Protein AF-A0A535DVY6-F1 (afdb_monomer_lite)

Foldseek 3Di:
DQLDDAQVLLCQLVVVLVQQLLVDPVNLVVQVVVVFKEWEFAVPPTKIWIDHNVGIDIDPRDDPDGPYYDYDHSVVVLCVLCVVPDCPSPSSNVCNVVSCVVSVRDD

Structure (mmCIF, N/CA/C/O backbone):
data_AF-A0A535DVY6-F1
#
_entry.id   AF-A0A535DVY6-F1
#
loop_
_atom_site.group_PDB
_atom_site.id
_atom_site.type_symbol
_atom_site.label_atom_id
_atom_site.label_alt_id
_atom_site.label_comp_id
_atom_site.label_asym_id
_atom_site.label_entity_id
_atom_site.label_seq_id
_atom_site.pdbx_PDB_ins_code
_atom_site.Cartn_x
_atom_site.Cartn_y
_atom_site.Cartn_z
_atom_site.occupancy
_atom_site.B_iso_or_equiv
_atom_site.auth_seq_id
_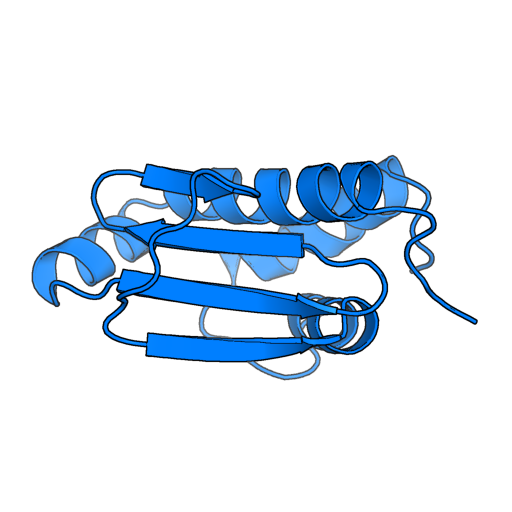atom_site.auth_comp_id
_atom_site.auth_asym_id
_atom_site.auth_atom_id
_atom_site.pdbx_PDB_model_num
ATOM 1 N N . MET A 1 1 ? 13.789 -7.716 -13.303 1.00 62.31 1 MET A N 1
ATOM 2 C CA . MET A 1 1 ? 13.133 -6.513 -13.861 1.00 62.31 1 MET A CA 1
ATOM 3 C C . MET A 1 1 ? 12.233 -5.958 -12.781 1.00 62.31 1 MET A C 1
ATOM 5 O O . MET A 1 1 ? 11.666 -6.772 -12.069 1.0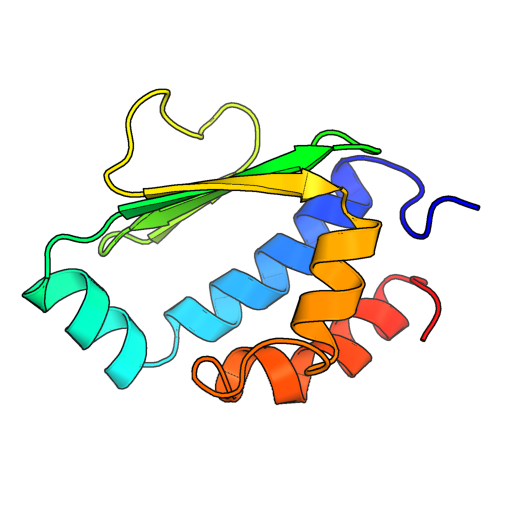0 62.31 1 MET A O 1
ATOM 9 N N . ALA A 1 2 ? 12.167 -4.636 -12.623 1.00 75.00 2 ALA A N 1
ATOM 10 C CA . ALA A 1 2 ? 11.226 -4.020 -11.688 1.00 75.00 2 ALA A CA 1
ATOM 11 C C . ALA A 1 2 ? 9.800 -4.193 -12.228 1.00 75.00 2 ALA A C 1
ATOM 13 O O . ALA A 1 2 ? 9.594 -3.998 -13.426 1.00 75.00 2 ALA A O 1
ATOM 14 N N . LEU A 1 3 ? 8.851 -4.581 -11.372 1.00 87.69 3 LEU A N 1
ATOM 15 C CA . LEU A 1 3 ? 7.441 -4.725 -11.766 1.00 87.69 3 LEU A CA 1
ATOM 16 C C . LEU A 1 3 ? 6.738 -3.370 -11.920 1.00 87.69 3 LEU A C 1
ATOM 18 O O . LEU A 1 3 ? 5.731 -3.273 -12.613 1.00 87.69 3 LEU A O 1
ATOM 22 N N . TYR A 1 4 ? 7.286 -2.338 -11.283 1.00 91.94 4 TYR A N 1
ATOM 23 C CA . TYR A 1 4 ? 6.762 -0.979 -11.267 1.00 91.94 4 TYR A CA 1
ATOM 24 C C . TYR A 1 4 ? 7.725 -0.029 -11.974 1.00 91.94 4 TYR A C 1
ATOM 26 O O . TYR A 1 4 ? 8.920 -0.004 -11.674 1.00 91.94 4 TYR A O 1
ATOM 34 N N . GLU A 1 5 ? 7.195 0.781 -12.884 1.00 90.25 5 GLU A N 1
ATOM 35 C CA . GLU A 1 5 ? 7.952 1.724 -13.704 1.00 90.25 5 GLU A CA 1
ATOM 36 C C . GLU A 1 5 ? 8.348 2.986 -12.930 1.00 90.25 5 GLU A C 1
ATOM 38 O O . GLU A 1 5 ? 9.452 3.501 -13.101 1.00 90.25 5 GLU A O 1
ATOM 43 N N . ASN A 1 6 ? 7.455 3.510 -12.085 1.00 93.81 6 ASN A N 1
ATOM 44 C CA . ASN A 1 6 ? 7.662 4.765 -11.359 1.00 93.81 6 ASN A CA 1
ATOM 45 C C . ASN A 1 6 ? 6.788 4.868 -10.094 1.00 93.81 6 ASN A C 1
ATOM 47 O O . ASN A 1 6 ? 5.849 4.093 -9.900 1.00 93.81 6 ASN A O 1
ATOM 51 N N . THR A 1 7 ? 7.121 5.824 -9.217 1.00 94.62 7 THR A N 1
ATOM 52 C CA . THR A 1 7 ? 6.416 6.061 -7.945 1.00 94.62 7 THR A CA 1
ATOM 53 C C . THR A 1 7 ? 4.921 6.281 -8.143 1.00 94.62 7 THR A C 1
ATOM 55 O O . THR A 1 7 ? 4.137 5.690 -7.410 1.00 94.62 7 THR A O 1
ATOM 58 N N . ALA A 1 8 ? 4.513 7.043 -9.162 1.00 93.75 8 ALA A N 1
ATOM 59 C CA . ALA A 1 8 ? 3.101 7.326 -9.407 1.00 93.75 8 ALA A CA 1
ATOM 60 C C . ALA A 1 8 ? 2.301 6.049 -9.722 1.00 93.75 8 ALA A C 1
ATOM 62 O O . ALA A 1 8 ? 1.188 5.885 -9.228 1.00 93.75 8 ALA A O 1
ATOM 63 N N . GLN A 1 9 ? 2.877 5.111 -10.482 1.00 93.88 9 GLN A N 1
ATOM 64 C CA . GLN A 1 9 ? 2.254 3.810 -10.741 1.00 93.88 9 GLN A CA 1
ATOM 65 C C . GLN A 1 9 ? 2.134 2.982 -9.453 1.00 93.88 9 GLN A C 1
ATOM 67 O O . GLN A 1 9 ? 1.083 2.398 -9.190 1.00 93.88 9 GLN A O 1
ATOM 72 N N . ALA A 1 10 ? 3.187 2.946 -8.629 1.00 94.25 10 ALA A N 1
ATOM 73 C CA . ALA A 1 10 ? 3.169 2.224 -7.358 1.00 94.25 10 ALA A CA 1
ATOM 74 C C . ALA A 1 10 ? 2.137 2.811 -6.380 1.00 94.25 10 ALA A C 1
ATOM 76 O O . ALA A 1 10 ? 1.332 2.067 -5.820 1.00 94.25 10 ALA A O 1
ATOM 77 N N . GLU A 1 11 ? 2.111 4.134 -6.221 1.00 94.50 11 GLU A N 1
ATOM 78 C CA . GLU A 1 11 ? 1.126 4.838 -5.399 1.00 94.50 11 GLU A CA 1
ATOM 79 C C . GLU A 1 11 ? -0.292 4.603 -5.910 1.00 94.50 11 GLU A C 1
ATOM 81 O O . GLU A 1 11 ? -1.176 4.305 -5.117 1.00 94.50 11 GLU A O 1
ATOM 86 N N . HIS A 1 12 ? -0.526 4.643 -7.222 1.00 93.25 12 HIS A N 1
ATOM 87 C CA . HIS A 1 12 ? -1.853 4.373 -7.766 1.00 93.25 12 HIS A CA 1
ATOM 88 C C . HIS A 1 12 ? -2.334 2.948 -7.441 1.00 93.25 12 HIS A C 1
ATOM 90 O O . HIS A 1 12 ? -3.447 2.768 -6.937 1.00 93.25 12 HIS A O 1
ATOM 96 N N . VAL A 1 13 ? -1.481 1.939 -7.651 1.00 93.38 13 VAL A N 1
ATOM 97 C CA . VAL A 1 13 ? -1.802 0.527 -7.382 1.00 93.38 13 VAL A CA 1
ATOM 98 C C . VAL A 1 13 ? -2.029 0.276 -5.891 1.00 93.38 13 VAL A C 1
ATOM 100 O O . VAL A 1 13 ? -3.082 -0.231 -5.496 1.00 93.38 13 VAL A O 1
ATOM 103 N N . PHE A 1 14 ? -1.058 0.620 -5.041 1.00 92.88 14 PHE A N 1
ATOM 104 C CA . PHE A 1 14 ? -1.163 0.346 -3.608 1.00 92.88 14 PHE A CA 1
ATOM 105 C C . PHE A 1 14 ? -2.179 1.263 -2.923 1.00 92.88 14 PHE A C 1
ATOM 107 O O . PHE A 1 14 ? -2.899 0.817 -2.034 1.00 92.88 14 PHE A O 1
ATOM 114 N N . GLY A 1 15 ? -2.304 2.512 -3.363 1.00 91.94 15 GLY A N 1
ATOM 115 C CA . GLY A 1 15 ? -3.321 3.436 -2.878 1.00 91.94 15 GLY A CA 1
ATOM 116 C C . GLY A 1 15 ? -4.722 2.896 -3.103 1.00 91.94 15 GLY A C 1
ATOM 117 O O . GLY A 1 15 ? -5.499 2.810 -2.156 1.00 91.94 15 GLY A O 1
ATOM 118 N N . THR A 1 16 ? -5.014 2.435 -4.321 1.00 90.94 16 THR A N 1
ATOM 119 C CA . THR A 1 16 ? -6.309 1.824 -4.650 1.00 90.94 16 THR A CA 1
ATOM 120 C C . THR A 1 16 ? -6.574 0.595 -3.779 1.00 90.94 16 THR A C 1
ATOM 122 O O . THR A 1 16 ? -7.653 0.466 -3.198 1.00 90.94 16 THR A O 1
ATOM 125 N N . LEU A 1 17 ? -5.574 -0.277 -3.617 1.00 89.75 17 LEU A N 1
ATOM 126 C CA . LEU A 1 17 ? -5.665 -1.460 -2.759 1.00 89.75 17 LEU A CA 1
ATOM 127 C C . LEU A 1 17 ? -6.046 -1.101 -1.314 1.00 89.75 17 LEU A C 1
ATOM 129 O O . LEU A 1 17 ? -6.969 -1.681 -0.740 1.00 89.75 17 LEU A O 1
ATOM 133 N N . PHE A 1 18 ? -5.341 -0.146 -0.715 1.00 88.06 18 PHE A N 1
ATOM 134 C CA . PHE A 1 18 ? -5.569 0.223 0.677 1.00 88.06 18 PHE A CA 1
ATOM 135 C C . PHE A 1 18 ? -6.823 1.070 0.878 1.00 88.06 18 PHE A C 1
ATOM 137 O O . PHE A 1 18 ? -7.467 0.945 1.917 1.00 88.06 18 PHE A O 1
ATOM 144 N N . GLN A 1 19 ? -7.227 1.868 -0.112 1.00 88.69 19 GLN A N 1
ATOM 145 C CA . GLN A 1 19 ? -8.526 2.541 -0.106 1.00 88.69 19 GLN A CA 1
ATOM 146 C C . GLN A 1 19 ? -9.669 1.532 -0.042 1.00 88.69 19 GLN A C 1
ATOM 148 O O . GLN A 1 19 ? -10.599 1.719 0.736 1.00 88.69 19 GLN A O 1
ATOM 153 N N . ILE A 1 20 ? -9.581 0.449 -0.815 1.00 86.44 20 ILE A N 1
ATOM 154 C CA . ILE A 1 20 ? -10.552 -0.646 -0.778 1.00 86.44 20 ILE A CA 1
ATOM 155 C C . ILE A 1 20 ? -10.562 -1.314 0.597 1.00 86.44 20 ILE A C 1
ATOM 157 O O . ILE A 1 20 ? -11.630 -1.525 1.164 1.00 86.44 20 ILE A O 1
ATOM 161 N N . LEU A 1 21 ? -9.384 -1.608 1.152 1.00 82.56 21 LEU A N 1
ATOM 162 C CA . LEU A 1 21 ? -9.266 -2.211 2.478 1.00 82.56 21 LEU A CA 1
ATOM 163 C C . LEU A 1 21 ? -9.851 -1.307 3.582 1.00 82.56 21 LEU A C 1
ATOM 165 O O . LEU A 1 21 ? -10.447 -1.804 4.531 1.00 82.56 21 LEU A O 1
ATOM 169 N N . MET A 1 22 ? -9.737 0.017 3.442 1.00 84.69 22 MET A N 1
ATOM 170 C CA . MET A 1 22 ? -10.359 1.005 4.334 1.00 84.69 22 MET A CA 1
ATOM 171 C C . MET A 1 22 ? -11.890 1.068 4.230 1.00 84.69 22 MET A C 1
ATOM 173 O O . MET A 1 22 ? -12.520 1.597 5.140 1.00 84.69 22 MET A O 1
ATOM 177 N N . GLN A 1 23 ? -12.508 0.531 3.173 1.00 86.00 23 GLN A N 1
ATOM 178 C CA . GLN A 1 23 ? -13.972 0.403 3.101 1.00 86.00 23 GLN A CA 1
ATOM 179 C C . GLN A 1 23 ? -14.500 -0.810 3.883 1.00 86.00 23 GLN A C 1
ATOM 181 O O . GLN A 1 23 ? -15.708 -0.954 4.048 1.00 86.00 23 GLN A O 1
ATOM 186 N N . ASP A 1 24 ? -13.621 -1.695 4.364 1.00 83.56 24 ASP A N 1
ATOM 187 C CA . ASP A 1 24 ? -14.018 -2.849 5.166 1.00 83.56 24 ASP A CA 1
ATOM 188 C C . ASP A 1 24 ? -14.238 -2.435 6.633 1.00 83.56 24 ASP A C 1
ATOM 190 O O . ASP A 1 24 ? -13.311 -2.047 7.358 1.00 83.56 24 ASP A O 1
ATOM 194 N N . GLU A 1 25 ? -15.489 -2.521 7.092 1.00 83.25 25 GLU A N 1
ATOM 195 C CA . GLU A 1 25 ? -15.867 -2.158 8.462 1.00 83.25 25 GLU A CA 1
ATOM 196 C C . GLU A 1 25 ? -15.174 -3.031 9.516 1.00 83.25 25 GLU A C 1
ATOM 198 O O . GLU A 1 25 ? -14.815 -2.539 10.587 1.00 83.25 25 GLU A O 1
ATOM 203 N N . THR A 1 26 ? -14.929 -4.315 9.233 1.00 80.94 26 THR A N 1
ATOM 204 C CA . THR A 1 26 ? -14.263 -5.223 10.181 1.00 80.94 26 THR A CA 1
ATOM 205 C C . THR A 1 26 ? -12.807 -4.816 10.372 1.00 80.94 26 THR A C 1
ATOM 207 O O . THR A 1 26 ? -12.310 -4.778 11.502 1.00 80.94 26 THR A O 1
ATOM 210 N N . PHE A 1 27 ? -12.119 -4.490 9.280 1.00 81.31 27 PHE A N 1
ATOM 211 C CA . PHE A 1 27 ? -10.738 -4.031 9.305 1.00 81.31 27 PHE A CA 1
ATOM 212 C C . PHE A 1 27 ? -10.604 -2.681 10.017 1.00 81.31 27 PHE A C 1
ATOM 214 O O . PHE A 1 27 ? -9.830 -2.562 10.969 1.00 81.31 27 PHE A O 1
ATOM 221 N N . THR A 1 28 ? -11.397 -1.684 9.621 1.00 82.88 28 THR A N 1
ATOM 222 C CA . THR A 1 28 ? -11.351 -0.340 10.224 1.00 82.88 28 THR A CA 1
ATOM 223 C C . THR A 1 28 ? -11.746 -0.344 11.699 1.00 82.88 28 THR A C 1
ATOM 225 O O . THR A 1 28 ? -11.120 0.347 12.505 1.00 82.88 28 THR A O 1
ATOM 228 N N . THR A 1 29 ? -12.711 -1.178 12.092 1.00 84.62 29 THR A N 1
ATOM 229 C CA . THR A 1 29 ? -13.081 -1.375 13.501 1.00 84.62 29 THR A CA 1
ATOM 230 C C . THR A 1 29 ? -11.921 -1.950 14.306 1.00 84.62 29 THR A C 1
ATOM 232 O O . THR A 1 29 ? -11.651 -1.479 15.410 1.00 84.62 29 THR A O 1
ATOM 235 N N . ARG A 1 30 ? -11.183 -2.924 13.758 1.00 80.75 30 ARG A N 1
ATOM 236 C CA . ARG A 1 30 ? -9.995 -3.484 14.419 1.00 80.75 30 ARG A CA 1
ATOM 237 C C . ARG A 1 30 ? -8.862 -2.469 14.534 1.00 80.75 30 ARG A C 1
ATOM 239 O O . ARG A 1 30 ? -8.250 -2.401 15.600 1.00 80.75 30 ARG A O 1
ATOM 246 N N . LEU A 1 31 ? -8.602 -1.665 13.497 1.00 82.19 31 LEU A N 1
ATOM 247 C CA . LEU A 1 31 ? -7.630 -0.567 13.589 1.00 82.19 31 LEU A CA 1
ATOM 248 C C . LEU A 1 31 ? -8.014 0.416 14.698 1.00 82.19 31 LEU A C 1
ATOM 250 O O . LEU A 1 31 ? -7.187 0.714 15.555 1.00 82.19 31 LEU A O 1
ATOM 254 N N . ARG A 1 32 ? -9.277 0.861 14.728 1.00 86.06 32 ARG A N 1
ATOM 255 C CA . ARG A 1 32 ? -9.796 1.769 15.765 1.00 86.06 32 ARG A CA 1
ATOM 256 C C . ARG A 1 32 ? -9.668 1.189 17.166 1.00 86.06 32 ARG A C 1
ATOM 258 O O . ARG A 1 32 ? -9.135 1.851 18.046 1.00 86.06 32 ARG A O 1
ATOM 265 N N . ALA A 1 33 ? -10.124 -0.045 17.367 1.00 84.75 33 ALA A N 1
ATOM 266 C CA . ALA A 1 33 ? -10.124 -0.687 18.679 1.00 84.75 33 ALA A CA 1
ATOM 267 C C . ALA A 1 33 ? -8.710 -0.908 19.240 1.00 8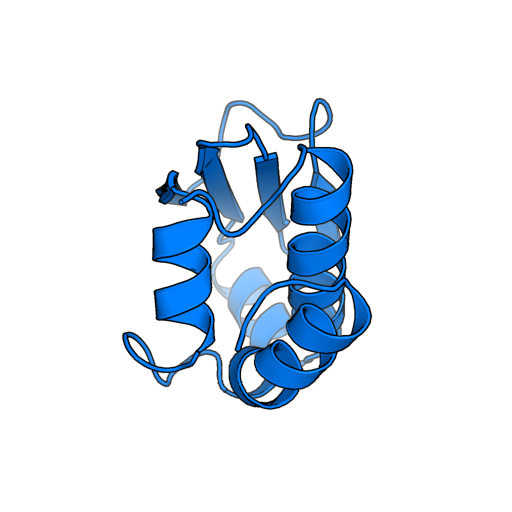4.75 33 ALA A C 1
ATOM 269 O O . ALA A 1 33 ? -8.525 -0.927 20.453 1.00 84.75 33 ALA A O 1
ATOM 270 N N . SER A 1 34 ? -7.720 -1.081 18.362 1.00 80.25 34 SER A N 1
ATOM 271 C CA . SER A 1 34 ? -6.324 -1.316 18.742 1.00 80.25 34 SER A CA 1
ATOM 272 C C . SER A 1 34 ? -5.458 -0.052 18.757 1.00 80.25 34 SER A C 1
ATOM 274 O O . SER A 1 34 ? -4.326 -0.111 19.230 1.00 80.25 34 SER A O 1
ATOM 276 N N . GLY A 1 35 ? -5.957 1.077 18.237 1.00 81.06 35 GLY A N 1
ATOM 277 C CA . GLY A 1 35 ? -5.164 2.296 18.046 1.00 81.06 35 GLY A CA 1
ATOM 278 C C . GLY A 1 35 ? -3.978 2.106 17.093 1.00 81.06 35 GLY A C 1
ATOM 279 O O . GLY A 1 35 ? -3.018 2.872 17.151 1.00 81.06 35 GLY A O 1
ATOM 280 N N . LEU A 1 36 ? -4.010 1.067 16.251 1.00 83.75 36 LEU A N 1
ATOM 281 C CA . LEU A 1 36 ? -2.895 0.727 15.377 1.00 83.75 36 LEU A CA 1
ATOM 282 C C . LEU A 1 36 ? -2.826 1.668 14.174 1.00 83.75 36 LEU A C 1
ATOM 284 O O . LEU A 1 36 ? -3.821 1.967 13.517 1.00 83.75 36 LEU A O 1
ATOM 288 N N . THR A 1 37 ? -1.601 2.067 13.863 1.00 88.75 37 THR A N 1
ATOM 289 C CA . THR A 1 37 ? -1.202 2.843 12.693 1.00 88.75 37 THR A CA 1
ATOM 290 C C . THR A 1 37 ? -0.053 2.121 12.007 1.00 88.75 37 THR A C 1
ATOM 292 O O . THR A 1 37 ? 0.925 1.725 12.647 1.00 88.75 37 THR A O 1
ATOM 295 N N . ALA A 1 38 ? -0.160 1.922 10.700 1.00 89.25 38 ALA A N 1
ATOM 296 C CA . ALA A 1 38 ? 0.828 1.165 9.947 1.00 89.25 38 ALA A CA 1
ATOM 297 C C . ALA A 1 38 ? 1.446 2.040 8.866 1.00 89.25 38 ALA A C 1
ATOM 299 O O . ALA A 1 38 ? 0.740 2.595 8.030 1.00 89.25 38 ALA A O 1
ATOM 300 N N . ARG A 1 39 ? 2.772 2.126 8.860 1.00 93.00 39 ARG A N 1
ATOM 301 C CA . ARG A 1 39 ? 3.543 2.746 7.794 1.00 93.00 39 ARG A CA 1
ATOM 302 C C . ARG A 1 39 ? 4.200 1.671 6.944 1.00 93.00 39 ARG A C 1
ATOM 304 O O . ARG A 1 39 ? 4.962 0.851 7.455 1.00 93.00 39 ARG A O 1
ATOM 311 N N . LEU A 1 40 ? 3.941 1.705 5.646 1.00 92.25 40 LEU A N 1
ATOM 312 C CA . LEU A 1 40 ? 4.619 0.883 4.659 1.00 92.25 40 LEU A CA 1
ATOM 313 C C . LEU A 1 40 ? 5.578 1.761 3.861 1.00 92.25 40 LEU A C 1
ATOM 315 O O . LEU A 1 40 ? 5.181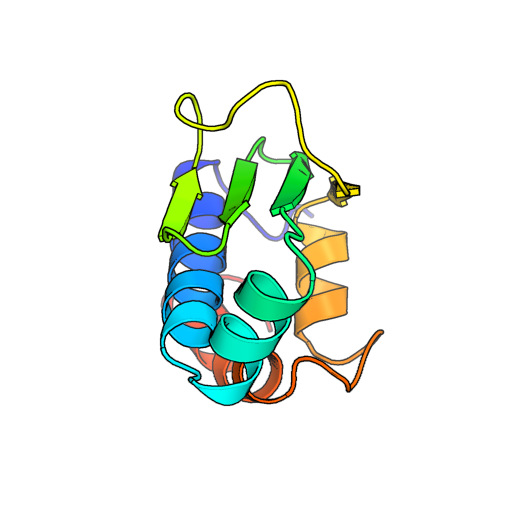 2.775 3.290 1.00 92.25 40 LEU A O 1
ATOM 319 N N . ILE A 1 41 ? 6.848 1.369 3.846 1.00 94.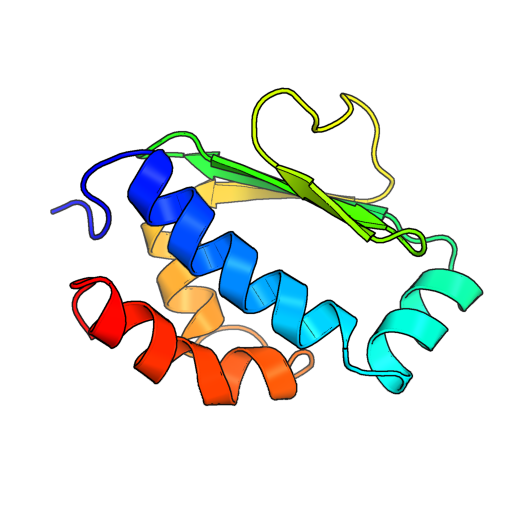25 41 ILE A N 1
ATOM 320 C CA . ILE A 1 41 ? 7.895 2.006 3.052 1.00 94.25 41 ILE A CA 1
ATOM 321 C C . ILE A 1 41 ? 8.274 1.018 1.957 1.00 94.25 41 ILE A C 1
ATOM 323 O O . ILE A 1 41 ? 8.967 0.029 2.199 1.00 94.25 41 ILE A O 1
ATOM 327 N N . HIS A 1 42 ? 7.784 1.264 0.751 1.00 94.75 42 HIS A N 1
ATOM 328 C CA . HIS A 1 42 ? 8.155 0.500 -0.423 1.00 94.75 42 HIS A CA 1
ATOM 329 C C . HIS A 1 42 ? 9.282 1.202 -1.176 1.00 94.75 42 HIS A C 1
ATOM 331 O O . HIS A 1 42 ? 9.306 2.424 -1.300 1.00 94.75 42 HIS A O 1
ATOM 337 N N . THR A 1 43 ? 10.229 0.410 -1.665 1.00 93.56 43 THR A N 1
ATOM 338 C CA . THR A 1 43 ? 11.369 0.882 -2.459 1.00 93.56 43 THR A CA 1
ATOM 339 C C . THR A 1 43 ? 11.338 0.275 -3.856 1.00 93.56 43 THR A C 1
ATOM 341 O O . THR A 1 43 ? 10.759 -0.794 -4.066 1.00 93.56 43 THR A O 1
ATOM 344 N N . LYS A 1 44 ? 12.018 0.928 -4.806 1.00 91.81 44 LYS A N 1
ATOM 345 C CA . LYS A 1 44 ? 12.126 0.498 -6.211 1.00 91.81 44 LYS A CA 1
ATOM 346 C C . LYS A 1 44 ? 10.754 0.320 -6.893 1.00 91.81 44 LYS A C 1
ATOM 348 O O . LYS A 1 44 ? 10.378 -0.813 -7.194 1.00 91.81 44 LYS A O 1
ATOM 353 N N . PRO A 1 45 ? 10.026 1.413 -7.173 1.00 93.25 45 PRO A N 1
ATOM 354 C CA . PRO A 1 45 ? 10.322 2.819 -6.858 1.00 93.25 45 PRO A CA 1
ATOM 355 C C . PRO A 1 45 ? 9.925 3.199 -5.419 1.00 93.25 45 PRO A C 1
ATOM 357 O O . PRO A 1 45 ? 9.295 2.406 -4.721 1.00 93.25 45 PRO A O 1
ATOM 360 N N . ASP A 1 46 ? 10.343 4.377 -4.945 1.00 94.12 46 ASP A N 1
ATOM 361 C CA . ASP A 1 46 ? 9.961 4.870 -3.615 1.00 94.12 46 ASP A CA 1
ATOM 362 C C . ASP A 1 46 ? 8.454 5.119 -3.554 1.00 94.12 46 ASP A C 1
ATOM 364 O O . ASP A 1 46 ? 7.918 5.863 -4.367 1.00 94.12 46 ASP A O 1
ATOM 368 N N . CYS A 1 47 ? 7.773 4.495 -2.599 1.00 94.69 47 CYS A N 1
ATOM 369 C CA . CYS A 1 47 ? 6.347 4.666 -2.351 1.00 94.69 47 CYS A CA 1
ATOM 370 C C . CYS A 1 47 ? 6.105 4.514 -0.848 1.00 94.69 47 CYS A C 1
ATOM 372 O O . CYS A 1 47 ? 6.475 3.508 -0.241 1.00 94.69 47 CYS A O 1
ATOM 374 N N . ARG A 1 48 ? 5.517 5.535 -0.224 1.00 95.25 48 ARG A N 1
ATOM 375 C CA . ARG A 1 48 ? 5.240 5.551 1.216 1.00 95.25 48 ARG A CA 1
ATOM 376 C C . ARG A 1 48 ? 3.744 5.564 1.429 1.00 95.25 48 ARG A C 1
ATOM 378 O O . ARG A 1 48 ? 3.036 6.310 0.761 1.00 95.25 48 ARG A O 1
ATOM 385 N N . ILE A 1 49 ? 3.283 4.751 2.369 1.00 94.50 49 ILE A N 1
ATOM 386 C CA . ILE A 1 49 ? 1.864 4.567 2.654 1.00 94.50 49 ILE A CA 1
ATOM 387 C C . ILE A 1 49 ? 1.678 4.569 4.161 1.00 94.50 49 ILE A C 1
ATOM 389 O O . ILE A 1 49 ? 2.432 3.918 4.883 1.00 94.50 49 ILE A O 1
ATOM 393 N N . PHE A 1 50 ? 0.664 5.273 4.640 1.00 93.56 50 PHE A N 1
ATOM 394 C CA . PHE A 1 50 ? 0.289 5.294 6.042 1.00 93.56 50 PHE A CA 1
ATOM 395 C C . PHE A 1 50 ? -1.193 4.990 6.203 1.00 93.56 50 PHE A C 1
ATOM 397 O O . PHE A 1 50 ? -2.039 5.627 5.580 1.00 93.56 50 PHE A O 1
ATOM 404 N N . LEU A 1 51 ? -1.481 4.011 7.051 1.00 90.56 51 LEU A N 1
ATOM 405 C CA . LEU A 1 51 ? -2.811 3.533 7.393 1.00 90.56 51 LEU A CA 1
ATOM 406 C C . LEU A 1 51 ? -3.120 3.924 8.830 1.00 90.56 51 LEU A C 1
ATOM 408 O O . LEU A 1 51 ? -2.367 3.573 9.742 1.00 90.56 51 LEU A O 1
ATOM 412 N N . SER A 1 52 ? -4.251 4.585 9.035 1.00 89.12 52 SER A N 1
ATOM 413 C CA . SER A 1 52 ? -4.779 4.893 10.357 1.00 89.12 52 SER A CA 1
ATOM 414 C C . SER A 1 52 ? -6.297 4.692 10.402 1.00 89.12 52 SER A C 1
ATOM 416 O O . SER A 1 52 ? -6.944 4.544 9.364 1.00 89.12 52 SER A O 1
ATOM 418 N N . PRO A 1 53 ? -6.895 4.720 11.602 1.00 83.31 53 PRO A N 1
ATOM 419 C CA . PRO A 1 53 ? -8.343 4.821 11.778 1.00 83.31 53 PRO A CA 1
ATOM 420 C C . PRO A 1 53 ? -9.044 5.954 11.014 1.00 83.31 53 PRO A C 1
ATOM 422 O O . PRO A 1 53 ? -10.252 5.857 10.756 1.00 83.31 53 PRO A O 1
ATOM 425 N N . ASP A 1 54 ? -8.297 7.017 10.713 1.00 85.06 54 ASP A N 1
ATOM 426 C CA . ASP A 1 54 ? -8.784 8.258 10.107 1.00 85.06 54 ASP A CA 1
ATOM 427 C C . ASP A 1 54 ? -8.645 8.246 8.581 1.00 85.06 54 ASP A C 1
ATOM 429 O O . ASP A 1 54 ? -9.293 9.036 7.896 1.00 85.06 54 ASP A O 1
ATOM 433 N N . GLY A 1 55 ? -7.835 7.333 8.035 1.00 88.06 55 GLY A N 1
ATOM 434 C CA . GLY A 1 55 ? -7.735 7.111 6.601 1.00 88.06 55 GLY A CA 1
ATOM 435 C C . GLY A 1 55 ? -6.352 6.687 6.120 1.00 88.06 55 GLY A C 1
ATOM 436 O O . GLY A 1 55 ? -5.547 6.097 6.843 1.00 88.06 55 GLY A O 1
ATOM 437 N N . LEU A 1 56 ? -6.112 6.980 4.843 1.00 91.75 56 LEU A N 1
ATOM 438 C CA . LEU A 1 56 ? -4.912 6.628 4.097 1.00 91.75 56 LEU A CA 1
ATOM 439 C C . LEU A 1 56 ? -4.154 7.903 3.713 1.00 91.75 56 LEU A C 1
ATOM 441 O O . LEU A 1 56 ? -4.738 8.795 3.099 1.00 91.75 56 LEU A O 1
ATOM 445 N N . LEU A 1 57 ? -2.858 7.958 4.014 1.00 94.50 57 LEU A N 1
ATOM 446 C CA . LEU A 1 57 ? -1.939 8.987 3.513 1.00 94.50 57 LEU A CA 1
ATOM 447 C C . LEU A 1 57 ? -0.862 8.328 2.651 1.00 94.50 57 LEU A C 1
ATOM 449 O O . LEU A 1 57 ? -0.479 7.184 2.905 1.00 94.50 57 LEU A O 1
ATOM 453 N N . MET A 1 58 ? -0.365 9.045 1.644 1.00 93.56 58 MET A N 1
ATOM 454 C CA . MET A 1 58 ? 0.696 8.557 0.762 1.00 93.56 58 MET A CA 1
ATOM 455 C C . MET A 1 58 ? 1.739 9.628 0.452 1.00 93.56 58 MET A C 1
ATOM 457 O O . MET A 1 58 ? 1.518 10.819 0.684 1.00 93.56 58 MET A O 1
ATOM 461 N N . GLY A 1 59 ? 2.893 9.176 -0.037 1.00 91.25 59 GLY A N 1
ATOM 462 C CA . GLY A 1 59 ? 3.998 10.038 -0.443 1.00 91.25 59 GLY A CA 1
ATOM 463 C C . GLY A 1 59 ? 4.495 10.916 0.706 1.00 91.25 59 GLY A C 1
ATOM 464 O O . GLY A 1 59 ? 4.709 10.437 1.823 1.00 91.25 59 GLY A O 1
ATOM 465 N N . ASP A 1 60 ? 4.648 12.210 0.437 1.00 89.06 60 ASP A N 1
ATOM 466 C CA . ASP A 1 60 ? 5.170 13.197 1.394 1.00 89.06 60 ASP A CA 1
ATOM 467 C C . ASP A 1 60 ? 4.209 13.514 2.549 1.00 89.06 60 ASP A C 1
ATOM 469 O O . ASP A 1 60 ? 4.608 14.121 3.539 1.00 89.06 60 ASP A O 1
ATOM 473 N N . GLN A 1 61 ? 2.944 13.095 2.455 1.00 88.81 61 GLN A N 1
ATOM 474 C CA . GLN A 1 61 ? 1.967 13.286 3.531 1.00 88.81 61 GLN A CA 1
ATOM 475 C C . GLN A 1 61 ? 2.107 12.241 4.646 1.00 88.81 61 GLN A C 1
ATOM 477 O O . GLN A 1 61 ? 1.421 12.324 5.664 1.00 88.81 61 GLN A O 1
ATOM 482 N N . VAL A 1 62 ? 2.959 11.231 4.454 1.00 92.44 62 VAL A N 1
ATOM 483 C CA . VAL A 1 62 ? 3.167 10.153 5.422 1.00 92.44 62 VAL A CA 1
ATOM 484 C C . VAL A 1 62 ? 3.998 10.651 6.609 1.00 92.44 62 VAL A C 1
ATOM 486 O O . VAL A 1 62 ? 5.111 11.130 6.401 1.00 92.44 62 VAL A O 1
ATOM 489 N N . PRO A 1 63 ? 3.514 10.494 7.856 1.00 90.31 63 PRO A N 1
ATOM 490 C CA . PRO A 1 63 ? 4.259 10.904 9.039 1.00 90.31 63 PRO A CA 1
ATOM 491 C C . PRO A 1 63 ? 5.498 10.031 9.298 1.00 90.31 63 PRO A C 1
ATOM 493 O O . PRO A 1 63 ? 5.576 8.853 8.921 1.00 90.31 63 PRO A O 1
ATOM 496 N N . ASP A 1 64 ? 6.457 10.606 10.026 1.00 85.88 64 ASP A N 1
ATOM 497 C CA . ASP A 1 64 ? 7.682 9.917 10.439 1.00 85.88 64 ASP A CA 1
ATOM 498 C C . ASP A 1 64 ? 7.468 8.914 11.589 1.00 85.88 64 ASP A C 1
ATOM 500 O O . ASP A 1 64 ? 8.291 8.013 11.789 1.00 85.88 64 ASP A O 1
ATOM 504 N N . GLU A 1 65 ? 6.343 9.004 12.298 1.00 84.56 65 GLU A N 1
ATOM 505 C CA . GLU A 1 65 ? 5.996 8.134 13.422 1.00 84.56 65 GLU A CA 1
ATOM 506 C C . GLU A 1 65 ? 4.793 7.238 13.092 1.00 84.56 65 GLU A C 1
ATOM 508 O O . GLU A 1 65 ? 3.809 7.654 12.481 1.00 84.56 65 GLU A O 1
ATOM 513 N N . SER A 1 66 ? 4.876 5.968 13.492 1.00 86.62 66 SER A N 1
ATOM 514 C CA . SER A 1 66 ? 3.795 4.981 13.379 1.00 86.62 66 SER A CA 1
ATOM 515 C C . SER A 1 66 ? 4.008 3.881 14.413 1.00 86.62 66 SER A C 1
ATOM 517 O O . SER A 1 66 ? 5.139 3.650 14.842 1.00 86.62 66 SER A O 1
ATOM 519 N N . SER A 1 67 ? 2.943 3.184 14.801 1.00 85.19 67 SER A N 1
ATOM 520 C CA . SER A 1 67 ? 3.062 2.066 15.749 1.00 85.19 67 SER A CA 1
ATOM 521 C C . SER A 1 67 ? 3.680 0.822 15.107 1.00 85.19 67 SER A C 1
ATOM 523 O O . SER A 1 67 ? 4.375 0.065 15.780 1.00 85.19 67 SER A O 1
ATOM 525 N N . ILE A 1 68 ? 3.491 0.630 13.798 1.00 86.00 68 ILE A N 1
ATOM 526 C CA . ILE A 1 68 ? 4.133 -0.433 13.021 1.00 86.00 68 ILE A CA 1
ATOM 527 C C . ILE A 1 68 ? 4.745 0.179 11.762 1.00 86.00 68 ILE A C 1
ATOM 529 O O . ILE A 1 68 ? 4.045 0.807 10.976 1.00 86.00 68 ILE A O 1
ATOM 533 N N . THR A 1 69 ? 6.039 -0.047 11.527 1.00 91.00 69 THR A N 1
ATOM 534 C CA . THR A 1 69 ? 6.689 0.268 10.247 1.00 91.00 69 THR A CA 1
ATOM 535 C C . THR A 1 69 ? 7.159 -1.014 9.578 1.00 91.00 69 THR A C 1
ATOM 537 O O . THR A 1 69 ? 7.899 -1.795 10.173 1.00 91.00 69 THR A O 1
ATOM 540 N N . VAL A 1 70 ? 6.765 -1.208 8.323 1.00 89.31 70 VAL A N 1
ATOM 541 C CA . VAL A 1 70 ? 7.223 -2.310 7.477 1.00 89.31 70 VAL A CA 1
ATOM 542 C C . VAL A 1 70 ? 7.918 -1.724 6.255 1.00 89.31 70 VAL A C 1
ATOM 544 O O . VAL A 1 70 ? 7.397 -0.806 5.627 1.00 89.31 70 VAL A O 1
ATOM 547 N N . SER A 1 71 ? 9.093 -2.251 5.911 1.00 92.06 71 SER A N 1
ATOM 548 C CA . SER A 1 71 ? 9.850 -1.824 4.734 1.00 92.06 71 SER A CA 1
ATOM 549 C C . SER A 1 71 ? 10.162 -3.009 3.831 1.00 92.06 71 SER A C 1
ATOM 551 O O . SER A 1 71 ? 10.588 -4.061 4.309 1.00 92.06 71 SER A O 1
ATOM 553 N N . MET A 1 72 ? 9.919 -2.853 2.531 1.00 93.75 72 MET A N 1
ATOM 554 C CA . MET A 1 72 ? 10.209 -3.861 1.508 1.00 93.75 72 MET A CA 1
ATOM 555 C C . MET A 1 72 ? 10.309 -3.218 0.117 1.00 93.75 72 MET A C 1
ATOM 557 O O . MET A 1 72 ? 10.146 -2.012 -0.030 1.00 93.75 72 MET A O 1
ATOM 561 N N . SER A 1 73 ? 10.614 -3.984 -0.929 1.00 94.38 73 SER A N 1
ATOM 562 C CA . SER A 1 73 ? 10.480 -3.480 -2.303 1.00 94.38 73 SER A CA 1
ATOM 563 C C . SER A 1 73 ? 9.030 -3.560 -2.782 1.00 94.38 73 SER A C 1
ATOM 565 O O . SER A 1 73 ? 8.265 -4.394 -2.289 1.00 94.38 73 SER A O 1
ATOM 567 N N . CYS A 1 74 ? 8.670 -2.755 -3.785 1.00 93.25 74 CYS A N 1
ATOM 568 C CA . CYS A 1 74 ? 7.370 -2.859 -4.450 1.00 93.25 74 CYS A CA 1
ATOM 569 C C . CYS A 1 74 ? 7.124 -4.281 -4.991 1.00 93.25 74 CYS A C 1
ATOM 571 O O . CYS A 1 74 ? 6.028 -4.807 -4.841 1.00 93.25 74 CYS A O 1
ATOM 573 N N . ASP A 1 75 ? 8.152 -4.952 -5.517 1.00 90.81 75 ASP A N 1
ATOM 574 C CA . ASP A 1 75 ? 8.051 -6.332 -6.016 1.00 90.81 75 ASP A CA 1
ATOM 575 C C . ASP A 1 75 ? 7.769 -7.363 -4.900 1.00 90.81 75 ASP A C 1
ATOM 577 O O . ASP A 1 75 ? 6.993 -8.310 -5.078 1.00 90.81 75 ASP A O 1
ATOM 581 N N . THR A 1 76 ? 8.378 -7.181 -3.723 1.00 89.62 76 THR A N 1
ATOM 582 C CA . THR A 1 76 ? 8.120 -8.034 -2.552 1.00 89.62 76 THR A CA 1
ATOM 583 C C . THR A 1 76 ? 6.713 -7.790 -2.016 1.00 89.62 76 THR A C 1
ATOM 585 O O . THR A 1 76 ? 6.004 -8.751 -1.712 1.00 89.62 76 THR A O 1
ATOM 588 N N . ALA A 1 77 ? 6.278 -6.527 -1.964 1.00 89.62 77 ALA A N 1
ATOM 589 C CA . ALA A 1 77 ? 4.908 -6.175 -1.608 1.00 89.62 77 ALA A CA 1
ATOM 590 C C . ALA A 1 77 ? 3.914 -6.784 -2.603 1.00 89.62 77 ALA A C 1
ATOM 592 O O . ALA A 1 77 ? 2.952 -7.420 -2.195 1.00 89.62 77 ALA A O 1
ATOM 593 N N . HIS A 1 78 ? 4.172 -6.685 -3.904 1.00 89.38 78 HIS A N 1
ATOM 594 C CA . HIS A 1 78 ? 3.346 -7.312 -4.931 1.00 89.38 78 HIS A CA 1
ATOM 595 C C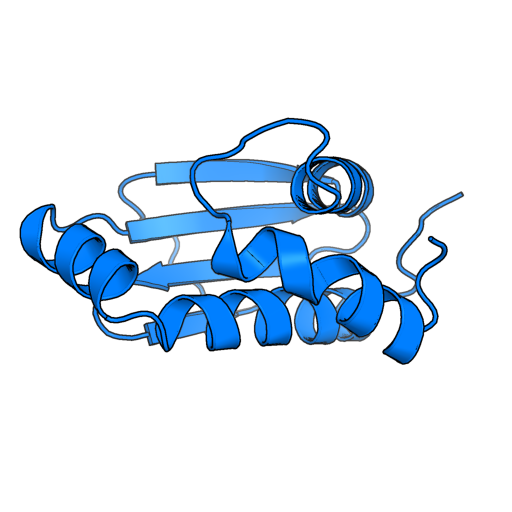 . HIS A 1 78 ? 3.206 -8.821 -4.714 1.00 89.38 78 HIS A C 1
ATOM 597 O O . HIS A 1 78 ? 2.098 -9.353 -4.686 1.00 89.38 78 HIS A O 1
ATOM 603 N N . SER A 1 79 ? 4.316 -9.515 -4.454 1.00 85.56 79 SER A N 1
ATOM 604 C CA . SER A 1 79 ? 4.286 -10.950 -4.153 1.00 85.56 79 SER A CA 1
ATOM 605 C C . SER A 1 79 ? 3.468 -11.271 -2.898 1.00 85.56 79 SER A C 1
ATOM 607 O O . SER A 1 79 ? 2.743 -12.266 -2.881 1.00 85.56 79 SER A O 1
ATOM 609 N N . LEU A 1 80 ? 3.550 -10.426 -1.866 1.00 84.88 80 LEU A N 1
ATOM 610 C CA . LEU A 1 80 ? 2.735 -10.528 -0.656 1.00 84.88 80 LEU A CA 1
ATOM 611 C C . LEU A 1 80 ? 1.243 -10.399 -0.986 1.00 84.88 80 LEU A C 1
ATOM 613 O O . LEU A 1 80 ? 0.476 -11.289 -0.616 1.00 84.88 80 LEU A O 1
ATOM 617 N N . TRP A 1 81 ? 0.856 -9.349 -1.718 1.00 82.00 81 TRP A N 1
ATOM 618 C CA . TRP A 1 81 ? -0.526 -9.032 -2.114 1.00 82.00 81 TRP A CA 1
ATOM 619 C C . TRP A 1 81 ? -1.122 -9.961 -3.172 1.00 82.00 81 TRP A C 1
ATOM 621 O O . TRP A 1 81 ? -2.335 -10.038 -3.304 1.00 82.00 81 TRP A O 1
ATOM 631 N N . MET A 1 82 ? -0.305 -10.766 -3.841 1.00 79.94 82 MET A N 1
ATOM 632 C CA . MET A 1 82 ? -0.771 -11.914 -4.627 1.00 79.94 82 MET A CA 1
ATOM 633 C C . MET A 1 82 ? -1.182 -13.114 -3.751 1.00 79.94 82 MET A C 1
ATOM 635 O O . MET A 1 82 ? -1.371 -14.220 -4.251 1.00 79.94 82 MET A O 1
ATOM 639 N N . GLY A 1 83 ? -1.277 -12.937 -2.427 1.00 67.75 83 GLY A N 1
ATOM 640 C CA . GLY A 1 83 ? -1.700 -13.981 -1.494 1.00 67.75 83 GLY A CA 1
ATOM 641 C C . GLY A 1 83 ? -0.625 -15.032 -1.213 1.00 67.75 83 GLY A C 1
ATOM 642 O O . GLY A 1 83 ? -0.924 -16.064 -0.616 1.00 67.75 83 GLY A O 1
ATOM 643 N N . LYS A 1 84 ? 0.637 -14.788 -1.597 1.00 57.69 84 LYS A N 1
ATOM 644 C CA . LYS A 1 84 ? 1.732 -15.749 -1.371 1.00 57.69 84 LYS A CA 1
ATOM 645 C C . LYS A 1 84 ? 2.211 -15.788 0.086 1.00 57.69 84 LYS A C 1
ATOM 647 O O . LYS A 1 84 ? 2.947 -16.704 0.438 1.00 57.69 84 LYS A O 1
ATOM 652 N N . LEU A 1 85 ? 1.838 -14.812 0.927 1.00 51.75 85 LEU A N 1
ATOM 653 C CA . LEU A 1 85 ? 2.482 -14.609 2.235 1.00 51.75 85 LEU A CA 1
ATOM 654 C C . LEU A 1 85 ? 1.544 -14.387 3.446 1.00 51.75 85 LEU A C 1
ATOM 656 O O . LEU A 1 85 ? 1.968 -14.708 4.551 1.00 51.75 85 LEU A O 1
ATOM 660 N N . MET A 1 86 ? 0.297 -13.895 3.319 1.00 58.34 86 MET A N 1
ATOM 661 C CA . MET A 1 86 ? -0.608 -13.720 4.484 1.00 58.34 86 MET A CA 1
ATOM 662 C C . MET A 1 86 ? -2.095 -13.887 4.108 1.00 58.34 86 MET A C 1
ATOM 664 O O . MET A 1 86 ? -2.501 -13.312 3.120 1.00 58.34 86 MET A O 1
ATOM 668 N N . PRO A 1 87 ? -2.945 -14.606 4.869 1.00 54.00 87 PRO A N 1
ATOM 669 C CA . PRO A 1 87 ? -4.378 -14.766 4.557 1.00 54.00 87 PRO A CA 1
ATOM 670 C C . PRO A 1 87 ? -5.334 -13.859 5.362 1.00 54.00 87 PRO A C 1
ATOM 672 O O . PRO A 1 87 ? -6.543 -13.913 5.154 1.00 54.00 87 PRO A O 1
ATOM 675 N N . ILE A 1 88 ? -4.839 -13.032 6.291 1.00 56.06 88 ILE A N 1
ATOM 676 C CA . ILE A 1 88 ? -5.694 -12.217 7.184 1.00 56.06 88 ILE A CA 1
ATOM 677 C C . ILE A 1 88 ? -6.245 -10.924 6.547 1.00 56.06 88 ILE A C 1
ATOM 679 O O . ILE A 1 88 ? -7.089 -10.272 7.149 1.00 56.06 88 ILE A O 1
ATOM 683 N N . LEU A 1 89 ? -5.798 -10.560 5.339 1.00 63.25 89 LEU A N 1
ATOM 684 C CA . LEU A 1 89 ? -6.201 -9.344 4.600 1.00 63.25 89 LEU A CA 1
ATOM 685 C C . LEU A 1 89 ? -7.024 -9.685 3.345 1.00 63.25 89 LEU A C 1
ATOM 687 O O . LEU A 1 89 ? -6.899 -9.041 2.307 1.00 63.25 89 LEU A O 1
ATOM 691 N N . ARG A 1 90 ? -7.847 -10.737 3.427 1.00 59.81 90 ARG A N 1
ATOM 692 C CA . ARG A 1 90 ? -8.583 -11.319 2.291 1.00 59.81 90 ARG A CA 1
ATOM 693 C C . ARG A 1 90 ? -9.371 -10.346 1.393 1.00 59.81 90 ARG A C 1
ATOM 695 O O . ARG A 1 90 ? -9.266 -10.546 0.189 1.00 59.81 90 ARG A O 1
ATOM 702 N N . PRO A 1 91 ? -10.019 -9.255 1.857 1.00 64.50 91 PRO A N 1
ATOM 703 C CA . PRO A 1 91 ? -10.645 -8.320 0.912 1.00 64.50 91 PRO A CA 1
ATOM 704 C C . PRO A 1 91 ? -9.637 -7.573 0.015 1.00 64.50 91 PRO A C 1
ATOM 706 O O . PRO A 1 91 ? -9.970 -7.218 -1.114 1.00 64.50 91 PRO A O 1
ATOM 709 N N . ALA A 1 92 ? -8.402 -7.352 0.479 1.00 62.75 92 ALA A N 1
ATOM 710 C CA . ALA A 1 92 ? -7.340 -6.750 -0.327 1.00 62.75 92 ALA A CA 1
ATOM 711 C C . ALA A 1 92 ? -6.730 -7.766 -1.312 1.00 62.75 92 ALA A C 1
ATOM 713 O O . ALA A 1 92 ? -6.504 -7.431 -2.473 1.00 62.75 92 ALA A O 1
ATOM 714 N N . PHE A 1 93 ? -6.507 -9.012 -0.878 1.00 69.31 93 PHE A N 1
ATOM 715 C CA . PHE A 1 93 ? -5.902 -10.052 -1.723 1.00 69.31 93 PHE A CA 1
ATOM 716 C C . PHE A 1 93 ? -6.754 -10.406 -2.944 1.00 69.31 93 PHE A C 1
ATOM 718 O O . PHE A 1 93 ? -6.208 -10.535 -4.035 1.00 69.31 93 PHE A O 1
ATOM 725 N N . ASP A 1 94 ? -8.075 -10.513 -2.786 1.00 74.62 94 ASP A N 1
ATOM 726 C CA . ASP A 1 94 ? -8.955 -10.951 -3.878 1.00 74.62 94 ASP A CA 1
ATOM 727 C C . ASP A 1 94 ? -9.003 -9.940 -5.036 1.00 74.62 94 ASP A C 1
ATOM 729 O O . ASP A 1 94 ? -9.183 -10.316 -6.191 1.00 74.62 94 ASP A O 1
ATOM 733 N N . ARG A 1 95 ? -8.807 -8.648 -4.741 1.00 74.69 95 ARG A N 1
ATOM 734 C CA . ARG A 1 95 ? -8.915 -7.554 -5.722 1.00 74.69 95 ARG A CA 1
ATOM 735 C C . ARG A 1 95 ? -7.576 -7.107 -6.292 1.00 74.69 95 ARG A C 1
ATOM 737 O O . ARG A 1 95 ? -7.541 -6.430 -7.318 1.00 74.69 95 ARG A O 1
ATOM 744 N N . TYR A 1 96 ? -6.472 -7.464 -5.643 1.00 78.44 96 TYR A N 1
ATOM 745 C CA . TYR A 1 96 ? -5.146 -7.014 -6.045 1.00 78.44 96 TYR A CA 1
ATOM 746 C C . TYR A 1 96 ? -4.740 -7.426 -7.474 1.00 78.44 96 TYR A C 1
ATOM 748 O O . TYR A 1 96 ? -4.244 -6.553 -8.190 1.00 78.44 96 TYR A O 1
ATOM 756 N N . PRO A 1 97 ? -4.984 -8.669 -7.948 1.00 80.38 97 PRO A N 1
ATOM 757 C CA . PRO A 1 97 ? -4.611 -9.064 -9.309 1.00 80.38 97 PRO A CA 1
ATOM 758 C C . PRO A 1 97 ? -5.269 -8.192 -10.387 1.00 80.38 97 PRO A C 1
ATOM 760 O O . PRO A 1 97 ? -4.616 -7.793 -11.348 1.00 80.38 97 PRO A O 1
ATOM 763 N N . GLU A 1 98 ? -6.545 -7.842 -10.203 1.00 83.50 98 GLU A N 1
ATOM 764 C CA . GLU A 1 98 ? -7.293 -6.988 -11.134 1.00 83.50 98 GLU A CA 1
ATOM 765 C C . GLU A 1 98 ? -6.761 -5.548 -11.144 1.00 83.50 98 GLU A C 1
ATOM 767 O O . GLU A 1 98 ? -6.626 -4.942 -12.208 1.00 83.50 98 GLU A O 1
ATOM 772 N N . ILE A 1 99 ? -6.417 -5.009 -9.969 1.00 82.06 99 ILE A N 1
ATOM 773 C CA . ILE A 1 99 ? -5.842 -3.661 -9.823 1.00 82.06 99 ILE A CA 1
ATOM 774 C C . ILE A 1 99 ? -4.444 -3.601 -10.451 1.00 82.06 99 ILE A C 1
ATOM 776 O O . ILE A 1 99 ? -4.119 -2.647 -11.152 1.00 82.06 99 ILE A O 1
ATOM 780 N N . ALA A 1 100 ? -3.609 -4.618 -10.224 1.00 81.00 100 ALA A N 1
ATOM 781 C CA . ALA A 1 100 ? -2.275 -4.690 -10.809 1.00 81.00 100 ALA A CA 1
ATOM 782 C C . ALA A 1 100 ? -2.349 -4.752 -12.345 1.00 81.00 100 ALA A C 1
ATOM 784 O O . ALA A 1 100 ? -1.685 -3.969 -13.029 1.00 81.00 100 ALA A O 1
ATOM 785 N N . ALA A 1 101 ? -3.222 -5.611 -12.880 1.00 84.50 101 ALA A N 1
ATOM 786 C CA . ALA A 1 101 ? -3.407 -5.776 -14.317 1.00 84.50 101 ALA A CA 1
ATOM 787 C C . ALA A 1 101 ? -3.934 -4.504 -15.002 1.00 84.50 101 ALA A C 1
ATOM 789 O O . ALA A 1 101 ? -3.438 -4.135 -16.067 1.00 84.50 101 ALA A O 1
ATOM 790 N N . SER A 1 102 ? -4.893 -3.795 -14.392 1.00 85.88 102 SER A N 1
ATOM 791 C CA . SER A 1 102 ? -5.431 -2.544 -14.954 1.00 85.88 102 SER A CA 1
ATOM 792 C C . SER A 1 102 ? -4.387 -1.425 -15.032 1.00 85.88 102 SER A C 1
ATOM 794 O O . SER A 1 102 ? -4.502 -0.528 -15.866 1.00 85.88 102 SER A O 1
ATOM 796 N N . CYS A 1 103 ? -3.343 -1.513 -14.206 1.00 83.19 103 CYS A N 1
ATOM 797 C CA . CYS A 1 103 ? -2.227 -0.575 -14.164 1.00 83.19 103 CYS A CA 1
ATOM 798 C C . CYS A 1 103 ? -1.010 -1.036 -14.984 1.00 83.19 103 CYS A C 1
ATOM 800 O O . CYS A 1 103 ? 0.040 -0.398 -14.910 1.00 83.19 103 CYS A O 1
ATOM 802 N N . GLY A 1 104 ? -1.118 -2.140 -15.734 1.00 82.06 104 GLY A N 1
ATOM 803 C CA . GLY A 1 104 ? -0.032 -2.680 -16.557 1.00 82.06 104 GLY A CA 1
ATOM 804 C C . GLY A 1 104 ? 1.085 -3.380 -15.775 1.00 82.06 104 GLY A C 1
ATOM 805 O O . GLY A 1 104 ? 2.145 -3.642 -16.339 1.00 82.06 104 GLY A O 1
ATOM 806 N N . VAL A 1 105 ? 0.871 -3.693 -14.494 1.00 82.25 105 VAL A N 1
ATOM 807 C CA . VAL A 1 105 ? 1.822 -4.465 -13.682 1.00 82.25 105 VAL A CA 1
ATOM 808 C C . VAL A 1 105 ? 1.631 -5.951 -13.997 1.00 82.25 105 VAL A C 1
ATOM 810 O O . VAL A 1 105 ? 0.510 -6.459 -13.947 1.00 82.25 105 VAL A O 1
ATOM 813 N N . ALA A 1 106 ? 2.719 -6.642 -14.355 1.00 69.44 106 ALA A N 1
ATOM 814 C CA . ALA A 1 106 ? 2.682 -8.057 -14.731 1.00 69.44 106 ALA A CA 1
ATOM 815 C C . ALA A 1 106 ? 2.074 -8.937 -13.619 1.00 69.44 106 ALA A C 1
ATOM 817 O O . ALA A 1 106 ? 2.318 -8.696 -12.436 1.00 69.44 106 ALA A O 1
ATOM 818 N N . SER A 1 107 ? 1.278 -9.933 -14.028 1.00 55.94 107 SER A N 1
ATOM 819 C CA . SER A 1 107 ? 0.584 -10.909 -13.166 1.00 55.94 107 SER A CA 1
ATOM 820 C C . SER A 1 107 ? 1.508 -11.993 -12.613 1.00 55.94 107 SER A C 1
ATOM 822 O O . SER A 1 107 ? 2.413 -12.432 -13.360 1.00 55.94 107 SER A O 1
#

Secondary structure (DSSP, 8-state):
--S-SSHHHHHHHHHHHHHHHHT-HHHHHHHHHHT--EEEEEETTTEEEEEETTEEEEGGGS-S--SEEEEEEHHHHHHIIIIIS-STTHHHHHHHHHHHHHTT---

pLDDT: mean 84.33, std 10.5, range [51.75, 95.25]

Sequence (107 aa):
MALYENTAQAEHVFGTLFQILMQDETFTTRLRASGLTARLIHTKPDCRIFLSPDGLLMGDQVPDESSITVSMSCDTAHSLWMGKLMPILRPAFDRYPEIAASCGVAS

Radius of gyration: 13.08 Å; chains: 1; bounding box: 29×29×35 Å